Protein AF-A0A498Q479-F1 (afdb_monomer_lite)

Foldseek 3Di:
DFAADPPPDDLLVVQVVVQVVVVVVPWAWDDDPPDDDDATWIDDDQKIWHKDQDPDPPTGIDIDIDGDPPDPDDCVPVDPDDDCPVVPPDD

Sequence (91 aa):
MTSIAPSGIDHSAYFEQVAATMVAHGWSSGVPPGQHLFGTVIHKDGVMATIGVSPFLGADGAIELSGECRNMNNHRTDSNGFSIKDQLRGQ

Structure (mmCIF, N/CA/C/O backbone):
data_AF-A0A498Q479-F1
#
_entry.id   AF-A0A498Q479-F1
#
loop_
_atom_site.group_PDB
_atom_site.id
_atom_site.type_symbol
_atom_site.label_atom_id
_atom_site.label_alt_id
_atom_site.label_comp_id
_atom_site.label_asym_id
_atom_site.label_entity_id
_atom_site.label_seq_id
_atom_site.pdbx_PDB_ins_code
_atom_site.Cartn_x
_atom_site.Cartn_y
_atom_site.Cartn_z
_atom_site.occupancy
_atom_site.B_iso_or_equiv
_atom_site.auth_seq_id
_atom_site.auth_comp_id
_atom_site.auth_asym_id
_atom_site.auth_atom_id
_atom_site.pdbx_PDB_model_num
ATOM 1 N N . MET A 1 1 ? 4.746 1.206 5.080 1.00 83.88 1 MET A N 1
ATOM 2 C CA . MET A 1 1 ? 6.008 0.571 4.635 1.00 83.88 1 MET A CA 1
ATOM 3 C C . MET A 1 1 ? 6.655 1.479 3.606 1.00 83.88 1 MET A C 1
ATOM 5 O O . MET A 1 1 ? 5.938 1.948 2.736 1.00 83.88 1 MET A O 1
ATOM 9 N N . THR A 1 2 ? 7.953 1.761 3.708 1.00 87.31 2 THR A N 1
ATOM 10 C CA . THR A 1 2 ? 8.686 2.571 2.719 1.00 87.31 2 THR A CA 1
ATOM 11 C C . THR A 1 2 ? 9.537 1.685 1.812 1.00 87.31 2 THR A C 1
ATOM 13 O O . THR A 1 2 ? 9.882 0.562 2.180 1.00 87.31 2 THR A O 1
ATOM 16 N N . SER A 1 3 ? 9.848 2.174 0.615 1.00 82.19 3 SER A N 1
ATOM 17 C CA . SER A 1 3 ? 10.624 1.448 -0.393 1.00 82.19 3 SER A CA 1
ATOM 18 C C . SER A 1 3 ? 11.518 2.388 -1.197 1.00 82.19 3 SER A C 1
ATOM 20 O O . SER A 1 3 ? 11.213 3.574 -1.338 1.00 82.19 3 SER A O 1
ATOM 22 N N . ILE A 1 4 ? 12.610 1.829 -1.718 1.00 87.19 4 ILE A N 1
ATOM 23 C CA . ILE A 1 4 ? 13.493 2.461 -2.701 1.00 87.19 4 ILE A CA 1
ATOM 24 C C . ILE A 1 4 ? 13.185 1.805 -4.046 1.00 87.19 4 ILE A C 1
ATOM 26 O O . ILE A 1 4 ? 13.121 0.573 -4.129 1.00 87.19 4 ILE A O 1
ATOM 30 N N . ALA A 1 5 ? 12.948 2.611 -5.073 1.00 84.12 5 ALA A N 1
ATOM 31 C CA . ALA A 1 5 ? 12.710 2.109 -6.417 1.00 84.12 5 ALA A CA 1
ATOM 32 C C . ALA A 1 5 ? 14.037 1.642 -7.049 1.00 84.12 5 ALA A C 1
ATOM 34 O O . ALA A 1 5 ? 15.102 2.186 -6.741 1.00 84.12 5 ALA A O 1
ATOM 35 N N . PRO A 1 6 ? 14.021 0.630 -7.934 1.00 85.38 6 PRO A N 1
ATOM 36 C CA . PRO A 1 6 ? 15.220 0.249 -8.669 1.00 85.38 6 PRO A CA 1
ATOM 37 C C . PRO A 1 6 ? 15.786 1.429 -9.468 1.00 85.38 6 PRO A C 1
ATOM 39 O O . PRO A 1 6 ? 15.042 2.211 -10.062 1.00 85.38 6 PRO A O 1
ATOM 42 N N . SER A 1 7 ? 17.114 1.542 -9.513 1.00 85.69 7 SER A N 1
ATOM 43 C CA . SER A 1 7 ? 17.777 2.640 -10.214 1.00 85.69 7 SER A CA 1
ATOM 44 C C . SER A 1 7 ? 17.480 2.625 -11.719 1.00 85.69 7 SER A C 1
ATOM 46 O O . SER A 1 7 ? 17.462 1.577 -12.362 1.00 85.69 7 SER A O 1
ATOM 48 N N . GLY A 1 8 ? 17.270 3.814 -12.292 1.00 84.12 8 GLY A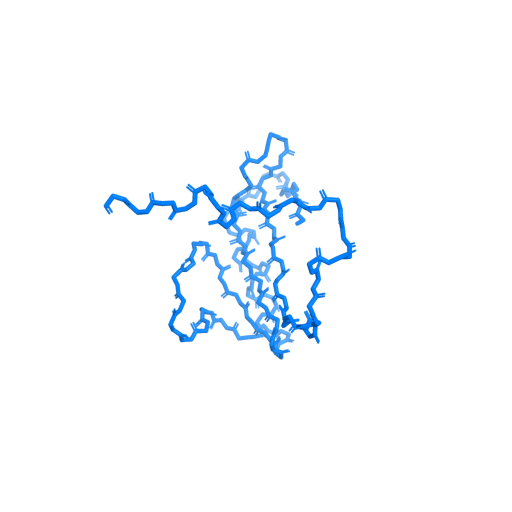 N 1
ATOM 49 C CA . GLY A 1 8 ? 17.025 3.989 -13.728 1.00 84.12 8 GLY A CA 1
ATOM 50 C C . GLY A 1 8 ? 15.593 3.696 -14.188 1.00 84.12 8 GLY A C 1
ATOM 51 O O . GLY A 1 8 ? 15.343 3.713 -15.391 1.00 84.12 8 GLY A O 1
ATOM 52 N N . ILE A 1 9 ? 14.661 3.449 -13.264 1.00 85.56 9 ILE A N 1
ATOM 53 C CA . ILE A 1 9 ? 13.232 3.283 -13.557 1.00 85.56 9 ILE A CA 1
ATOM 54 C C . ILE A 1 9 ? 12.477 4.551 -13.147 1.00 85.56 9 ILE A C 1
ATOM 56 O O . ILE A 1 9 ? 12.825 5.195 -12.162 1.00 85.56 9 ILE A O 1
ATOM 60 N N . ASP A 1 10 ? 11.429 4.910 -13.891 1.00 86.38 10 ASP A N 1
ATOM 61 C CA . ASP A 1 10 ? 10.488 5.936 -13.444 1.00 86.38 10 ASP A CA 1
ATOM 62 C C . ASP A 1 10 ? 9.725 5.447 -12.204 1.00 86.38 10 ASP A C 1
ATOM 64 O O . ASP A 1 10 ? 9.041 4.420 -12.231 1.00 86.38 10 ASP A O 1
ATOM 68 N N . HIS A 1 11 ? 9.858 6.173 -11.095 1.00 84.56 11 HIS A N 1
ATOM 69 C CA . HIS A 1 11 ? 9.310 5.740 -9.810 1.00 84.56 11 HIS A CA 1
ATOM 70 C C . HIS A 1 11 ? 7.779 5.630 -9.854 1.00 84.56 11 HIS A C 1
ATOM 72 O O . HIS A 1 11 ? 7.216 4.697 -9.283 1.00 84.56 11 HIS A O 1
ATOM 78 N N . SER A 1 12 ? 7.103 6.537 -10.566 1.00 81.31 12 SER A N 1
ATOM 79 C CA . SER A 1 12 ? 5.641 6.518 -10.687 1.00 81.31 12 SER A CA 1
ATOM 80 C C . SER A 1 12 ? 5.177 5.270 -11.438 1.00 81.31 12 SER A C 1
ATOM 82 O O . SER A 1 12 ? 4.322 4.539 -10.940 1.00 81.31 12 SER A O 1
ATOM 84 N N . ALA A 1 13 ? 5.814 4.961 -12.570 1.00 86.75 13 ALA A N 1
ATOM 85 C CA . ALA A 1 13 ? 5.539 3.764 -13.360 1.00 86.75 13 ALA A CA 1
ATOM 86 C C . ALA A 1 13 ? 5.799 2.471 -12.569 1.00 86.75 13 ALA A C 1
ATOM 88 O O . ALA A 1 13 ? 5.033 1.512 -12.676 1.00 86.75 13 ALA A O 1
ATOM 89 N N . TYR A 1 14 ? 6.841 2.443 -11.733 1.00 87.94 14 TYR A N 1
ATOM 90 C CA . TYR A 1 14 ? 7.103 1.306 -10.851 1.00 87.94 14 TYR A CA 1
ATOM 91 C C . TYR A 1 14 ? 5.946 1.070 -9.866 1.00 87.94 14 TYR A C 1
ATOM 93 O O . TYR A 1 14 ? 5.462 -0.056 -9.733 1.00 87.94 14 TYR A O 1
ATOM 101 N N . PHE A 1 15 ? 5.447 2.121 -9.210 1.00 88.00 15 PHE A N 1
ATOM 102 C CA . PHE A 1 15 ? 4.338 1.996 -8.257 1.00 88.00 15 PHE A CA 1
ATOM 103 C C . PHE A 1 15 ? 2.999 1.667 -8.930 1.00 88.00 15 PHE A C 1
ATOM 105 O O . PHE A 1 15 ? 2.216 0.886 -8.381 1.00 88.00 15 PHE A O 1
ATOM 112 N N . GLU A 1 16 ? 2.753 2.177 -10.137 1.00 89.44 16 GLU A N 1
ATOM 113 C CA . GLU A 1 16 ? 1.619 1.756 -10.967 1.00 89.44 16 GLU A CA 1
ATOM 114 C C . GLU A 1 16 ? 1.699 0.265 -11.317 1.00 89.44 16 GLU A C 1
ATOM 116 O O . GLU A 1 16 ? 0.703 -0.454 -11.208 1.00 89.44 16 GLU A O 1
ATOM 121 N N . GLN A 1 17 ? 2.887 -0.239 -11.661 1.00 92.06 17 GLN A N 1
ATOM 122 C CA . GLN A 1 17 ? 3.087 -1.653 -11.971 1.00 92.06 17 GLN A CA 1
ATOM 123 C C . GLN A 1 17 ? 2.873 -2.559 -10.752 1.00 92.06 17 GLN A C 1
ATOM 125 O O . GLN A 1 17 ? 2.294 -3.642 -10.887 1.00 92.06 17 GLN A O 1
ATOM 130 N N . VAL A 1 18 ? 3.286 -2.125 -9.557 1.00 91.19 18 VAL A N 1
ATOM 131 C CA . VAL A 1 18 ? 2.981 -2.835 -8.303 1.00 91.19 18 VAL A CA 1
ATOM 132 C C . VAL A 1 18 ? 1.466 -2.942 -8.113 1.00 91.19 18 VAL A C 1
ATOM 134 O O . VAL A 1 18 ? 0.954 -4.043 -7.899 1.00 91.19 18 VAL A O 1
ATOM 137 N N . ALA A 1 19 ? 0.735 -1.833 -8.262 1.00 93.56 19 ALA A N 1
ATOM 138 C CA . ALA A 1 19 ? -0.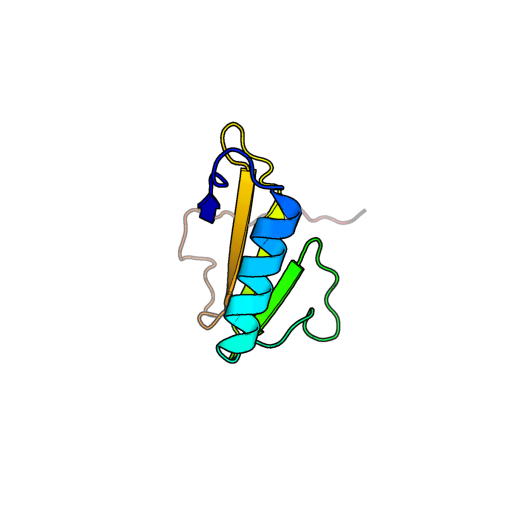721 -1.828 -8.134 1.00 93.56 19 ALA A CA 1
ATOM 139 C C . ALA A 1 19 ? -1.396 -2.741 -9.171 1.00 93.56 19 ALA A C 1
ATOM 141 O O . ALA A 1 19 ? -2.244 -3.561 -8.815 1.00 93.56 19 ALA A O 1
ATOM 142 N N . ALA A 1 20 ? -0.981 -2.657 -10.438 1.00 95.69 20 ALA A N 1
ATOM 143 C CA . ALA A 1 20 ? -1.492 -3.496 -11.520 1.00 95.69 20 ALA A CA 1
ATOM 144 C C . ALA A 1 20 ? -1.238 -4.989 -11.263 1.00 95.69 20 ALA A C 1
ATOM 146 O O . ALA A 1 20 ? -2.122 -5.819 -11.481 1.00 95.69 20 ALA A O 1
ATOM 147 N N . THR A 1 21 ? -0.061 -5.332 -10.735 1.00 96.25 21 THR A N 1
ATOM 148 C CA . THR A 1 21 ? 0.281 -6.707 -10.351 1.00 96.25 21 THR A CA 1
ATOM 149 C C . THR A 1 21 ? -0.654 -7.208 -9.253 1.00 96.25 21 THR A C 1
ATOM 151 O O . THR A 1 21 ? -1.218 -8.293 -9.365 1.00 96.25 21 THR A O 1
ATOM 154 N N . MET A 1 22 ? -0.896 -6.412 -8.210 1.00 95.31 22 MET A N 1
ATOM 155 C CA . MET A 1 22 ? -1.815 -6.803 -7.138 1.00 95.31 22 MET A CA 1
ATOM 156 C C . MET A 1 22 ? -3.253 -6.969 -7.642 1.00 95.31 22 MET A C 1
ATOM 158 O O . MET A 1 22 ? -3.924 -7.928 -7.254 1.00 95.31 22 MET A O 1
ATOM 162 N N . VAL A 1 23 ? -3.705 -6.102 -8.555 1.00 96.88 23 VAL A N 1
ATOM 163 C CA . VAL A 1 23 ? -5.011 -6.240 -9.219 1.00 96.88 23 VAL A CA 1
ATOM 164 C C . VAL A 1 23 ? -5.095 -7.551 -10.005 1.00 96.88 23 VAL A C 1
ATOM 166 O O . VAL A 1 23 ? -6.062 -8.296 -9.852 1.00 96.88 23 VAL A O 1
ATOM 169 N N . ALA A 1 24 ? -4.051 -7.909 -10.758 1.00 97.62 24 ALA A N 1
ATOM 170 C CA . ALA A 1 24 ? -3.975 -9.200 -11.449 1.00 97.62 24 ALA A CA 1
ATOM 171 C C . ALA A 1 24 ? -4.022 -10.405 -10.482 1.00 97.62 24 ALA A C 1
ATOM 173 O O . ALA A 1 24 ? -4.474 -11.485 -10.858 1.00 97.62 24 ALA A O 1
ATOM 174 N N . HIS A 1 25 ? -3.627 -10.213 -9.219 1.00 96.62 25 HIS A N 1
ATOM 175 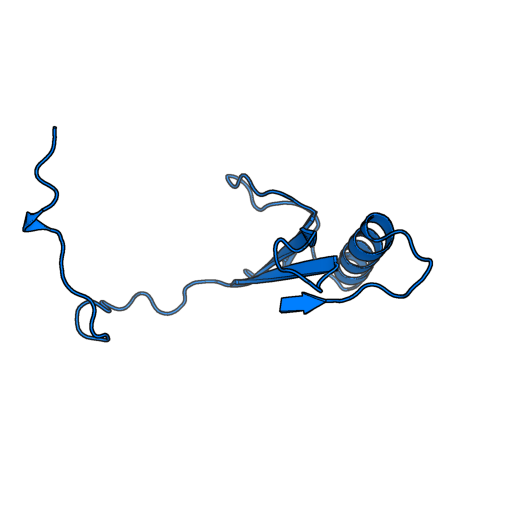C CA . HIS A 1 25 ? -3.722 -11.198 -8.132 1.00 96.62 25 HIS A CA 1
ATOM 176 C C . HIS A 1 25 ? -5.005 -11.069 -7.279 1.00 96.62 25 HIS A C 1
ATOM 178 O O . HIS A 1 25 ? -5.073 -11.526 -6.128 1.00 96.62 25 HIS A O 1
ATOM 184 N N . GLY A 1 26 ? -6.058 -10.488 -7.854 1.00 95.69 26 GLY A N 1
ATOM 185 C CA . GLY A 1 26 ? -7.407 -10.483 -7.289 1.00 95.69 26 GLY A CA 1
ATOM 186 C C . GLY A 1 26 ? -7.674 -9.358 -6.296 1.00 95.69 26 GLY A C 1
ATOM 187 O O . GLY A 1 26 ? -8.585 -9.483 -5.481 1.00 95.69 26 GLY A O 1
ATOM 188 N N . TRP A 1 27 ? -6.878 -8.290 -6.328 1.00 95.69 27 TRP A N 1
ATOM 189 C CA . TRP A 1 27 ? -7.264 -7.015 -5.725 1.00 95.69 27 TRP A CA 1
ATOM 190 C C . TRP A 1 27 ? -8.142 -6.221 -6.696 1.00 95.69 27 TRP A C 1
ATOM 192 O O . TRP A 1 27 ? -8.069 -6.388 -7.911 1.00 95.69 27 TRP A O 1
ATOM 202 N N . SER A 1 28 ? -8.968 -5.335 -6.161 1.00 94.50 28 SER A N 1
ATOM 203 C CA . SER A 1 28 ? -9.775 -4.398 -6.940 1.00 94.50 28 SER A CA 1
ATOM 204 C C . SER A 1 28 ? -9.108 -3.028 -6.969 1.00 94.50 28 SER A C 1
ATOM 206 O O . SER A 1 28 ? -8.499 -2.610 -5.985 1.00 94.50 28 SER A O 1
ATOM 208 N N . SER A 1 29 ? -9.213 -2.330 -8.098 1.00 92.81 29 SER A N 1
ATOM 209 C CA . SER A 1 29 ? -8.721 -0.957 -8.234 1.00 92.81 29 SER A CA 1
ATOM 210 C C . SER A 1 29 ? -9.731 0.048 -7.683 1.00 92.81 29 SER A C 1
ATOM 212 O O . SER A 1 29 ? -10.942 -0.150 -7.791 1.00 92.81 29 SER A O 1
ATOM 214 N N . GLY A 1 30 ? -9.218 1.147 -7.136 1.00 88.44 30 GLY A N 1
ATOM 215 C CA . GLY A 1 30 ? -10.000 2.291 -6.701 1.00 88.44 30 GLY A CA 1
ATOM 216 C C . GLY A 1 30 ? -10.313 2.297 -5.210 1.00 88.44 30 GLY A C 1
ATOM 217 O O . GLY A 1 30 ? -10.144 1.313 -4.481 1.00 88.44 30 GLY A O 1
ATOM 218 N N . VAL A 1 31 ? -10.771 3.465 -4.770 1.00 78.69 31 VAL A N 1
ATOM 219 C CA . VAL A 1 31 ? -11.229 3.706 -3.404 1.00 78.69 31 VAL A CA 1
ATOM 220 C C . VAL A 1 31 ? -12.587 3.036 -3.167 1.00 78.69 31 VAL A C 1
ATOM 222 O O . VAL A 1 31 ? -13.440 3.054 -4.060 1.00 78.69 31 VAL A O 1
ATOM 225 N N . PRO A 1 32 ? -12.839 2.481 -1.970 1.00 71.56 32 PRO A N 1
ATOM 226 C CA . PRO A 1 32 ? -14.193 2.132 -1.563 1.00 71.56 32 PRO A CA 1
ATOM 227 C C . PRO A 1 32 ? -15.122 3.363 -1.638 1.00 71.56 32 PRO A C 1
ATOM 229 O O . PRO A 1 32 ? -14.664 4.490 -1.415 1.00 71.56 32 PRO A O 1
ATOM 232 N N . PRO A 1 33 ? -16.426 3.187 -1.925 1.00 74.56 33 PRO A N 1
ATOM 233 C CA . PRO A 1 33 ? -17.370 4.300 -2.004 1.00 74.56 33 PRO A CA 1
ATOM 234 C C . PRO A 1 33 ? -17.353 5.190 -0.750 1.00 74.56 33 PRO A C 1
ATOM 236 O O . PRO A 1 33 ? -17.362 4.690 0.373 1.00 74.56 33 PRO A O 1
ATOM 239 N N . GLY A 1 34 ? -17.365 6.513 -0.946 1.00 74.62 34 GLY A N 1
ATOM 240 C CA . GLY A 1 34 ? -17.429 7.502 0.139 1.00 74.62 34 GLY A CA 1
ATOM 241 C C . GLY A 1 34 ? -16.082 7.923 0.738 1.00 74.62 34 GLY A C 1
ATOM 242 O O . GLY A 1 34 ? -16.072 8.663 1.719 1.00 74.62 34 GLY A O 1
ATOM 243 N N . GLN A 1 35 ? -14.955 7.488 0.165 1.00 71.06 35 GLN A N 1
ATOM 244 C CA . GLN A 1 35 ? -13.614 7.877 0.614 1.00 71.06 35 GLN A CA 1
ATOM 245 C C . GLN A 1 35 ? -12.903 8.771 -0.412 1.00 71.06 35 GLN A C 1
ATOM 247 O O . GLN A 1 35 ? -13.020 8.567 -1.619 1.00 71.06 35 GLN A O 1
ATOM 252 N N . HIS A 1 36 ? -12.129 9.742 0.079 1.00 73.94 36 HIS A N 1
ATOM 253 C CA . HIS A 1 36 ? -11.264 10.605 -0.727 1.00 73.94 36 HIS A CA 1
ATOM 254 C C . HIS A 1 36 ? -9.817 10.386 -0.297 1.00 73.94 36 HIS A C 1
ATOM 256 O O . HIS A 1 36 ? -9.392 10.884 0.743 1.00 73.94 36 HIS A O 1
ATOM 262 N N . LEU A 1 37 ? -9.077 9.613 -1.084 1.00 77.31 37 LEU A N 1
ATOM 263 C CA . LEU A 1 37 ? -7.693 9.255 -0.796 1.00 77.31 37 LEU A CA 1
ATOM 264 C C . LEU A 1 37 ? -6.789 9.704 -1.940 1.00 77.31 37 LEU A C 1
ATOM 266 O O . LEU A 1 37 ? -7.223 9.802 -3.087 1.00 77.31 37 LEU A O 1
ATOM 270 N N . PHE A 1 38 ? -5.534 9.984 -1.602 1.00 74.12 38 PHE A N 1
ATOM 271 C CA . PHE A 1 38 ? -4.505 10.396 -2.550 1.00 74.12 38 PHE A CA 1
ATOM 272 C C . PHE A 1 38 ? -3.610 9.208 -2.918 1.00 74.12 38 PHE A C 1
ATOM 274 O O . PHE A 1 38 ? -3.379 8.319 -2.098 1.00 74.12 38 PHE A O 1
ATOM 281 N N . GLY A 1 39 ? -3.077 9.222 -4.142 1.00 82.06 39 GLY A N 1
ATOM 282 C CA . GLY A 1 39 ? -2.255 8.138 -4.683 1.00 82.06 39 GLY A CA 1
ATOM 283 C C . GLY A 1 39 ? -3.074 7.013 -5.319 1.00 82.06 39 GLY A C 1
ATOM 284 O O . GLY A 1 39 ? -4.283 7.131 -5.526 1.00 82.06 39 GLY A O 1
ATOM 285 N N . THR A 1 40 ? -2.398 5.917 -5.651 1.00 91.19 40 THR A N 1
ATOM 286 C CA . THR A 1 40 ? -3.030 4.727 -6.224 1.00 91.19 40 THR A CA 1
ATOM 287 C C . THR A 1 40 ? -3.633 3.893 -5.106 1.00 91.19 40 THR A C 1
ATOM 289 O O . THR A 1 40 ? -2.932 3.496 -4.177 1.00 91.19 40 THR A O 1
ATOM 292 N N . VAL A 1 41 ? -4.931 3.609 -5.202 1.00 93.06 41 VAL A N 1
ATOM 293 C CA . VAL A 1 41 ? -5.655 2.827 -4.195 1.00 93.06 41 VAL A CA 1
ATOM 294 C C . VAL A 1 41 ? -6.130 1.513 -4.789 1.00 93.06 41 VAL A C 1
ATOM 296 O O . VAL A 1 41 ? -6.697 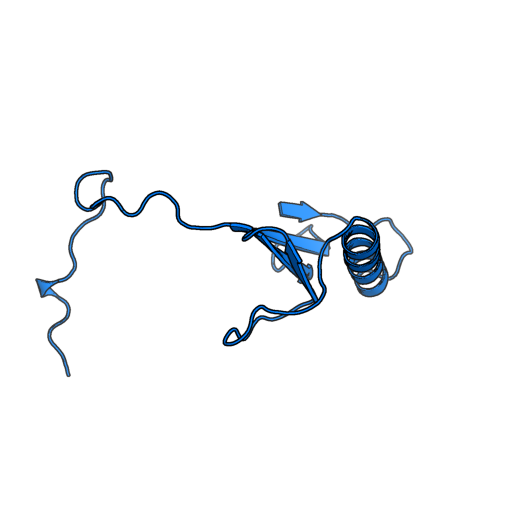1.480 -5.883 1.00 93.06 41 VAL A O 1
ATOM 299 N N . ILE A 1 42 ? -5.898 0.435 -4.051 1.00 94.69 42 ILE A N 1
ATOM 300 C CA . ILE A 1 42 ? -6.402 -0.907 -4.340 1.00 94.69 42 ILE A CA 1
ATOM 301 C C . ILE A 1 42 ? -6.979 -1.513 -3.060 1.00 94.69 42 ILE A C 1
ATOM 303 O O . ILE A 1 42 ? -6.563 -1.159 -1.957 1.00 94.69 42 ILE A O 1
ATOM 307 N N . HIS A 1 43 ? -7.925 -2.438 -3.175 1.00 93.12 43 HIS A N 1
ATOM 308 C CA . HIS A 1 43 ? -8.536 -3.078 -2.011 1.00 93.12 43 HIS A CA 1
ATOM 309 C C . HIS A 1 43 ? -8.877 -4.549 -2.254 1.00 93.12 43 HIS A C 1
ATOM 311 O O . HIS A 1 43 ? -9.097 -4.977 -3.388 1.00 93.12 43 HIS A O 1
ATOM 317 N N . LYS A 1 44 ? -8.923 -5.331 -1.176 1.00 92.62 44 LYS A N 1
ATOM 318 C CA . LYS A 1 44 ? -9.319 -6.741 -1.172 1.00 92.62 44 LYS A CA 1
ATOM 319 C C . LYS A 1 44 ? -9.795 -7.146 0.222 1.00 92.62 44 LYS A C 1
ATOM 321 O O . LYS A 1 44 ? -9.105 -6.874 1.196 1.00 92.62 44 LYS A O 1
ATOM 326 N N . ASP A 1 45 ? -10.954 -7.798 0.311 1.00 90.88 45 ASP A N 1
ATOM 327 C CA . ASP A 1 45 ? -11.460 -8.445 1.536 1.00 90.88 45 ASP A CA 1
ATOM 328 C C . ASP A 1 45 ? -11.405 -7.565 2.808 1.00 90.88 45 ASP A C 1
ATOM 330 O O . ASP A 1 45 ? -10.956 -7.998 3.867 1.00 90.88 45 ASP A O 1
ATOM 334 N N . GLY A 1 46 ? -11.827 -6.299 2.704 1.00 85.75 46 GLY A N 1
ATOM 335 C CA . GLY A 1 46 ? -11.827 -5.355 3.834 1.00 85.75 46 GLY A CA 1
ATOM 336 C C . GLY A 1 46 ? -10.454 -4.751 4.173 1.00 85.75 46 GLY A C 1
AT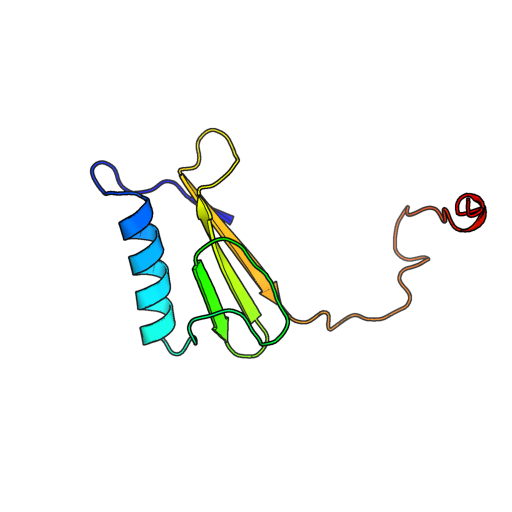OM 337 O O . GLY A 1 46 ? -10.333 -4.004 5.143 1.00 85.75 46 GLY A O 1
ATOM 338 N N . VAL A 1 47 ? -9.425 -5.041 3.372 1.00 90.00 47 VAL A N 1
ATOM 339 C CA . VAL A 1 47 ? -8.108 -4.396 3.419 1.00 90.00 47 VAL A CA 1
ATOM 340 C C . VAL A 1 47 ? -7.960 -3.448 2.238 1.00 90.00 47 VAL A C 1
ATOM 342 O O . VAL A 1 47 ? -8.283 -3.781 1.099 1.00 90.00 47 VAL A O 1
ATOM 345 N N . MET A 1 48 ? -7.429 -2.266 2.505 1.00 91.88 48 MET A N 1
ATOM 346 C CA . MET A 1 48 ? -7.093 -1.249 1.523 1.00 91.88 48 MET A CA 1
ATOM 347 C C . MET A 1 48 ? -5.584 -1.021 1.522 1.00 91.88 48 MET A C 1
ATOM 349 O O . MET A 1 48 ? -4.959 -1.033 2.581 1.00 91.88 48 MET A O 1
ATOM 353 N N . ALA A 1 49 ? -5.015 -0.784 0.344 1.00 92.75 49 ALA A N 1
ATOM 354 C CA . ALA A 1 49 ? -3.655 -0.297 0.187 1.00 92.75 49 ALA A CA 1
ATOM 355 C C . ALA A 1 49 ? -3.656 1.053 -0.538 1.00 92.75 49 ALA A C 1
ATOM 357 O O . ALA A 1 49 ? -4.265 1.176 -1.604 1.00 92.75 49 ALA A O 1
ATOM 358 N N . THR A 1 50 ? -2.951 2.039 0.010 1.00 92.12 50 THR A N 1
ATOM 359 C CA . THR A 1 50 ? -2.606 3.290 -0.678 1.00 92.12 50 THR A CA 1
ATOM 360 C C . THR A 1 50 ? -1.126 3.253 -1.040 1.00 92.12 50 THR A C 1
ATOM 362 O O . THR A 1 50 ? -0.269 2.920 -0.219 1.00 92.12 50 THR A O 1
ATOM 365 N N . ILE A 1 51 ? -0.829 3.539 -2.303 1.00 91.12 51 ILE A N 1
ATOM 366 C CA . ILE A 1 51 ? 0.506 3.450 -2.891 1.00 91.12 51 ILE A CA 1
ATOM 367 C C . ILE A 1 51 ? 0.838 4.811 -3.494 1.00 91.12 51 ILE A C 1
ATOM 369 O O . ILE A 1 51 ? 0.076 5.349 -4.301 1.00 91.12 51 ILE A O 1
ATOM 373 N N . GLY A 1 52 ? 1.982 5.370 -3.120 1.00 85.88 52 GLY A N 1
ATOM 374 C CA . GLY A 1 52 ? 2.414 6.657 -3.649 1.00 85.88 52 GLY A CA 1
ATOM 375 C C . GLY A 1 52 ? 3.829 7.029 -3.241 1.00 85.88 52 GLY A C 1
ATOM 376 O O . GLY A 1 52 ? 4.562 6.229 -2.663 1.00 85.88 52 GLY A O 1
ATOM 377 N N . VAL A 1 53 ? 4.202 8.269 -3.550 1.00 85.19 53 VAL A N 1
ATOM 378 C CA . VAL A 1 53 ? 5.514 8.829 -3.210 1.00 85.19 53 VAL A CA 1
ATOM 379 C C . VAL A 1 53 ? 5.665 8.937 -1.692 1.00 85.19 53 VAL A C 1
ATOM 381 O O . VAL A 1 53 ? 4.752 9.381 -0.993 1.00 85.19 53 VAL A O 1
ATOM 384 N N . SER A 1 54 ? 6.823 8.528 -1.174 1.00 85.25 54 SER A N 1
ATOM 385 C CA . SER A 1 54 ? 7.120 8.627 0.257 1.00 85.25 54 SER A CA 1
ATOM 386 C C . SER A 1 54 ? 7.431 10.077 0.651 1.00 85.25 54 SER A C 1
ATOM 388 O O . SER A 1 54 ? 8.252 10.715 -0.004 1.00 85.25 54 SER A O 1
ATOM 390 N N . PRO A 1 55 ? 6.871 10.596 1.761 1.00 81.19 55 PRO A N 1
ATOM 391 C CA . PRO A 1 55 ? 7.270 11.893 2.308 1.00 81.19 55 PRO A CA 1
ATOM 392 C C . PRO A 1 55 ? 8.573 11.828 3.131 1.00 81.19 55 PRO A C 1
ATOM 394 O O . PRO A 1 55 ? 9.065 12.857 3.589 1.00 81.19 55 PRO A O 1
ATOM 397 N N . PHE A 1 56 ? 9.121 10.632 3.373 1.00 84.25 56 PHE A N 1
ATOM 398 C CA . PHE A 1 56 ? 10.305 10.424 4.210 1.00 84.25 56 PHE A CA 1
ATOM 399 C C . PHE A 1 56 ? 11.608 10.476 3.405 1.00 84.25 56 PHE A C 1
ATOM 401 O O . PHE A 1 56 ? 11.709 9.873 2.337 1.00 84.25 56 PHE A O 1
ATOM 408 N N . LEU A 1 57 ? 12.628 11.138 3.965 1.00 84.38 57 LEU A N 1
ATOM 409 C CA . LEU A 1 57 ? 13.959 11.250 3.364 1.00 84.38 57 LEU A CA 1
ATOM 410 C C . LEU A 1 57 ? 14.598 9.866 3.160 1.00 84.38 57 LEU A C 1
ATOM 412 O O . LEU A 1 57 ? 14.661 9.066 4.093 1.00 84.38 57 LEU A O 1
ATOM 416 N N . GLY A 1 58 ? 15.113 9.615 1.954 1.00 84.56 58 GLY A N 1
ATOM 417 C CA . GLY A 1 58 ? 15.782 8.356 1.603 1.00 84.56 58 GLY A CA 1
ATOM 418 C C . GLY A 1 58 ? 14.843 7.223 1.179 1.00 84.56 58 GLY A C 1
ATOM 419 O O . GLY A 1 58 ? 15.298 6.090 1.045 1.00 84.56 58 GLY A O 1
ATOM 420 N N . ALA A 1 59 ? 13.557 7.509 0.967 1.00 86.69 59 ALA A N 1
ATOM 421 C CA . ALA A 1 59 ? 12.600 6.573 0.390 1.00 86.69 59 ALA A CA 1
ATOM 422 C C . ALA A 1 59 ? 11.882 7.206 -0.806 1.00 86.69 59 ALA A C 1
ATOM 424 O O . ALA A 1 59 ? 11.501 8.373 -0.755 1.00 86.69 59 ALA A O 1
ATOM 425 N N . ASP A 1 60 ? 11.651 6.410 -1.847 1.00 87.94 60 ASP A N 1
ATOM 426 C CA . ASP A 1 60 ? 11.002 6.859 -3.083 1.00 87.94 60 ASP A CA 1
ATOM 427 C C . ASP A 1 60 ? 9.485 6.678 -3.023 1.00 87.94 60 ASP A C 1
ATOM 429 O O . ASP A 1 60 ? 8.725 7.500 -3.535 1.00 87.94 60 ASP A O 1
ATOM 433 N N . GLY A 1 61 ? 9.026 5.621 -2.350 1.00 88.31 61 GLY A N 1
ATOM 434 C CA . GLY A 1 61 ? 7.606 5.308 -2.231 1.00 88.31 61 GLY A CA 1
ATOM 435 C C . GLY A 1 61 ? 7.212 4.756 -0.881 1.00 88.31 61 GLY A C 1
ATOM 436 O O . GLY A 1 61 ? 8.031 4.199 -0.143 1.00 88.31 61 GLY A O 1
ATOM 437 N N . ALA A 1 62 ? 5.932 4.904 -0.576 1.00 89.06 62 ALA A N 1
ATOM 438 C CA . ALA A 1 62 ? 5.293 4.353 0.596 1.00 89.06 62 ALA A CA 1
ATOM 439 C C . ALA A 1 62 ? 4.039 3.567 0.199 1.00 89.06 62 ALA A C 1
ATOM 441 O O . ALA A 1 62 ? 3.281 3.962 -0.687 1.00 89.06 62 ALA A O 1
ATOM 442 N N . ILE A 1 63 ? 3.844 2.450 0.894 1.00 89.81 63 ILE A N 1
ATOM 443 C CA . ILE A 1 63 ? 2.628 1.646 0.862 1.00 89.81 63 ILE A CA 1
ATOM 444 C C . ILE A 1 63 ? 2.057 1.639 2.275 1.00 89.81 63 ILE A C 1
ATOM 446 O O . ILE A 1 63 ? 2.729 1.204 3.222 1.00 89.81 63 ILE A O 1
ATOM 450 N N . GLU A 1 64 ? 0.828 2.105 2.425 1.00 90.38 64 GLU A N 1
ATOM 451 C CA . GLU A 1 64 ? 0.059 1.989 3.659 1.00 90.38 64 GLU A CA 1
ATOM 452 C C . GLU A 1 64 ? -1.044 0.953 3.462 1.00 90.38 64 GLU A C 1
ATOM 454 O O . GLU A 1 64 ? -1.740 0.960 2.452 1.00 90.38 64 GLU A O 1
ATOM 459 N N . LEU A 1 65 ? -1.156 0.028 4.418 1.00 90.69 65 LEU A N 1
ATOM 460 C CA . LEU A 1 65 ? -2.173 -1.018 4.442 1.00 90.69 65 LEU A CA 1
ATOM 461 C C . LEU A 1 65 ? -3.105 -0.754 5.621 1.00 90.69 65 LEU A C 1
ATOM 463 O O . LEU A 1 65 ? -2.663 -0.745 6.771 1.00 90.69 65 LEU A O 1
ATOM 467 N N . SER A 1 66 ? -4.387 -0.578 5.333 1.00 88.44 66 SER A N 1
ATOM 468 C CA . SER A 1 66 ? -5.429 -0.310 6.323 1.00 88.44 66 SER A CA 1
ATOM 469 C C . SER A 1 66 ? -6.464 -1.428 6.267 1.00 88.44 66 SER A C 1
ATOM 471 O O . SER A 1 66 ? -7.061 -1.669 5.222 1.00 88.44 66 SER A O 1
ATOM 473 N N . GLY A 1 67 ? -6.660 -2.135 7.378 1.00 88.44 67 GLY A N 1
ATOM 474 C CA . GLY A 1 67 ? -7.679 -3.179 7.508 1.00 88.44 67 GLY A CA 1
ATOM 475 C C . GLY A 1 67 ? -8.839 -2.752 8.400 1.00 88.44 67 GLY A C 1
ATOM 476 O O . GLY A 1 67 ? -8.839 -1.664 8.976 1.00 88.44 67 GLY A O 1
ATOM 477 N N . GLU A 1 68 ? -9.813 -3.642 8.561 1.00 82.69 68 GLU A N 1
ATOM 478 C CA . GLU A 1 68 ? -10.938 -3.421 9.468 1.00 82.69 68 GLU A CA 1
ATOM 479 C C . GLU A 1 68 ? -10.485 -3.292 10.934 1.00 82.69 68 GLU A C 1
ATOM 481 O O . GLU A 1 68 ? -9.748 -4.133 11.462 1.00 82.69 68 GLU A O 1
ATOM 486 N N . CYS A 1 69 ? -11.006 -2.282 11.635 1.00 78.06 69 CYS A N 1
ATOM 487 C CA . CYS A 1 69 ? -10.920 -2.190 13.091 1.00 78.06 69 CYS A CA 1
ATOM 488 C C . CYS A 1 69 ? -11.784 -3.285 13.736 1.00 78.06 69 CYS A C 1
ATOM 490 O O . CYS A 1 69 ? -12.940 -3.056 14.077 1.00 78.06 69 CYS A O 1
ATOM 492 N N . ARG A 1 70 ? -11.231 -4.490 13.922 1.00 79.69 70 ARG A N 1
ATOM 493 C CA . ARG A 1 70 ? -11.955 -5.600 14.579 1.00 79.69 70 ARG A CA 1
ATOM 494 C C . ARG A 1 70 ? -11.996 -5.492 16.106 1.00 79.69 70 ARG A C 1
ATOM 496 O O . ARG A 1 70 ? -12.772 -6.199 16.741 1.00 79.69 70 ARG A O 1
ATOM 503 N N . ASN A 1 71 ? -11.174 -4.624 16.696 1.00 77.75 71 ASN A N 1
ATOM 504 C CA . ASN A 1 71 ? -11.197 -4.340 18.126 1.00 77.75 71 ASN A CA 1
ATOM 505 C C . ASN A 1 71 ? -11.854 -2.979 18.367 1.00 77.75 71 ASN A C 1
ATOM 507 O O . ASN A 1 71 ? -11.223 -1.939 18.205 1.00 77.75 71 ASN A O 1
ATOM 511 N N . MET A 1 72 ? -13.141 -3.009 18.705 1.00 75.81 72 MET A N 1
ATOM 512 C CA . MET A 1 72 ? -13.937 -1.824 19.041 1.00 75.81 72 MET A CA 1
ATOM 513 C C . MET A 1 72 ? -14.208 -1.728 20.549 1.00 75.81 72 MET A C 1
ATOM 515 O O . MET A 1 72 ? -15.137 -1.035 20.967 1.00 75.81 72 MET A O 1
ATOM 519 N N . ASN A 1 73 ? -13.445 -2.451 21.376 1.00 80.56 73 ASN A N 1
ATOM 520 C CA . ASN A 1 73 ? -13.617 -2.370 22.819 1.00 80.56 73 ASN A CA 1
ATOM 521 C C . ASN A 1 73 ? -13.279 -0.966 23.334 1.00 80.56 73 ASN A C 1
ATOM 523 O O . ASN A 1 73 ? -12.579 -0.172 22.705 1.00 80.56 73 ASN A O 1
ATOM 527 N N . ASN A 1 74 ? -13.808 -0.647 24.513 1.00 80.38 74 ASN A N 1
ATOM 528 C CA . ASN A 1 74 ? -13.525 0.619 25.166 1.00 80.38 74 ASN A CA 1
ATOM 529 C C . ASN A 1 74 ? -12.063 0.669 25.637 1.00 80.38 74 ASN A C 1
ATOM 531 O O . ASN A 1 74 ? -11.757 0.260 26.751 1.00 80.38 74 ASN A O 1
ATOM 535 N N . HIS A 1 75 ? -11.191 1.246 24.813 1.00 81.00 75 HIS A N 1
ATOM 536 C CA . HIS A 1 75 ? -9.762 1.392 25.100 1.00 81.00 75 HIS A CA 1
ATOM 537 C C . HIS A 1 75 ? -9.412 2.545 26.049 1.00 81.00 75 HIS A C 1
ATOM 539 O O . HIS A 1 75 ? -8.236 2.868 26.224 1.00 81.00 75 HIS A O 1
ATOM 545 N N . ARG A 1 76 ? -10.405 3.193 26.677 1.00 79.94 76 ARG A N 1
ATOM 546 C CA . ARG A 1 76 ? -10.187 4.356 27.556 1.00 79.94 76 ARG A CA 1
ATOM 547 C C . ARG A 1 76 ? -9.189 4.072 28.683 1.00 79.94 76 ARG A C 1
ATOM 549 O O . ARG A 1 76 ? -8.547 5.005 29.147 1.00 79.94 76 ARG A O 1
ATOM 556 N N . THR A 1 77 ? -9.082 2.819 29.120 1.00 82.62 77 THR A N 1
ATOM 557 C CA . THR A 1 77 ? -8.192 2.378 30.205 1.00 82.62 77 THR A CA 1
ATOM 558 C C . THR A 1 77 ? -6.975 1.588 29.729 1.00 82.62 77 THR A C 1
ATOM 560 O O . THR A 1 77 ? -6.164 1.180 30.552 1.00 82.62 77 THR A O 1
ATOM 563 N N . ASP A 1 78 ? -6.831 1.373 28.422 1.00 83.62 78 ASP A N 1
ATOM 564 C CA . ASP A 1 78 ? -5.895 0.385 27.865 1.00 83.62 78 ASP A CA 1
ATOM 565 C C . ASP A 1 78 ? -4.537 1.002 27.495 1.00 83.62 78 ASP A C 1
ATOM 567 O O . ASP A 1 78 ? -3.647 0.329 26.979 1.00 83.62 78 ASP A O 1
ATOM 571 N N . SER A 1 79 ? -4.369 2.303 27.729 1.00 77.44 79 SER A N 1
ATOM 572 C CA . SER A 1 79 ? -3.157 3.049 27.405 1.00 77.44 79 SER A CA 1
ATOM 573 C C . SER A 1 79 ? -2.926 4.178 28.405 1.00 77.44 79 SER A C 1
ATOM 575 O O . SER A 1 79 ? -3.778 4.489 29.235 1.00 77.44 79 SER A O 1
ATOM 577 N N . ASN A 1 80 ? -1.799 4.869 28.259 1.00 80.06 80 ASN A N 1
ATOM 578 C CA . ASN A 1 80 ? -1.463 6.071 29.025 1.00 80.06 80 ASN A CA 1
ATOM 579 C C . ASN A 1 80 ? -2.228 7.316 28.518 1.00 80.06 80 ASN A C 1
ATOM 581 O O . ASN A 1 80 ? -1.812 8.448 28.769 1.00 80.06 80 ASN A O 1
ATOM 585 N N . GLY A 1 81 ? -3.288 7.122 27.727 1.00 78.81 81 GLY A N 1
ATOM 586 C CA . GLY A 1 81 ? -4.094 8.197 27.167 1.00 78.81 81 GLY A CA 1
ATOM 587 C C . GLY A 1 81 ? -4.826 8.978 28.256 1.00 78.81 81 GLY A C 1
ATOM 588 O O . GLY A 1 81 ? -5.352 8.408 29.210 1.00 78.81 81 GLY A O 1
ATOM 589 N N . PHE A 1 82 ? -4.889 10.298 28.106 1.00 81.00 82 PHE A N 1
ATOM 590 C CA . PHE A 1 82 ? -5.639 11.175 29.004 1.00 81.00 82 PHE A CA 1
ATOM 591 C C . PHE A 1 82 ? -6.868 11.752 28.295 1.00 81.00 82 PHE A C 1
ATOM 593 O O . PHE A 1 82 ? -6.878 11.998 27.091 1.00 81.00 82 PHE A O 1
ATOM 600 N N . SER A 1 83 ? -7.943 11.954 29.053 1.00 82.50 83 SER A N 1
ATOM 601 C CA . SER A 1 83 ? -9.211 12.465 28.528 1.00 82.50 83 SER A CA 1
ATOM 602 C C . SER A 1 83 ? -9.166 13.986 28.398 1.00 82.50 83 SER A C 1
ATOM 604 O O . SER A 1 83 ? -9.066 14.680 29.403 1.00 82.50 83 SER A O 1
ATOM 606 N N . ILE A 1 84 ? -9.353 14.510 27.185 1.00 84.12 84 ILE A N 1
ATOM 607 C CA . ILE A 1 84 ? -9.507 15.957 26.937 1.00 84.12 84 ILE A CA 1
ATOM 608 C C . ILE A 1 84 ? -10.968 16.431 26.958 1.00 84.12 84 ILE A C 1
ATOM 610 O O . ILE A 1 84 ? -11.251 17.566 26.597 1.00 84.12 84 ILE A O 1
ATOM 614 N N . LYS A 1 85 ? -11.919 15.578 27.364 1.00 81.62 85 LYS A N 1
ATOM 615 C CA . LYS A 1 85 ? -13.363 15.882 27.343 1.00 81.62 85 LYS A CA 1
ATOM 616 C C . LYS A 1 85 ? -13.707 17.226 28.003 1.00 81.62 85 LYS A C 1
ATOM 618 O O . LYS A 1 85 ? -14.530 17.965 27.477 1.00 81.62 85 LYS A O 1
ATOM 623 N N . ASP A 1 86 ? -13.033 17.560 29.101 1.00 83.75 86 ASP A N 1
ATOM 624 C CA . ASP A 1 86 ? -13.280 18.793 29.862 1.00 83.75 86 ASP A CA 1
ATOM 625 C C . ASP A 1 86 ? -12.618 20.040 29.243 1.00 83.75 86 ASP A C 1
ATOM 627 O O . ASP A 1 86 ? -12.858 21.162 29.688 1.00 83.75 86 ASP A O 1
ATOM 631 N N . GLN A 1 87 ? -11.804 19.846 28.201 1.00 80.06 87 GLN A N 1
ATOM 632 C CA . GLN A 1 87 ? -11.114 20.889 27.437 1.00 80.06 87 GLN A CA 1
ATOM 633 C C . GLN A 1 87 ? -11.852 21.242 26.135 1.00 80.06 87 GLN A C 1
ATOM 635 O O . GLN A 1 87 ? -11.578 22.281 25.546 1.00 80.06 87 GLN A O 1
ATOM 640 N N . LEU A 1 88 ? -12.825 20.430 25.704 1.00 79.38 88 LEU A N 1
ATOM 641 C CA . LEU A 1 88 ? -13.625 20.654 24.490 1.00 79.38 88 LEU A CA 1
ATOM 642 C C . LEU A 1 88 ? -14.786 21.644 24.703 1.00 79.38 88 LEU A C 1
ATOM 644 O O . LEU A 1 88 ? -15.856 21.491 24.116 1.00 79.38 88 LEU A O 1
ATOM 648 N N . ARG A 1 89 ? -14.617 22.656 25.561 1.00 73.88 89 ARG A N 1
ATOM 649 C CA . ARG A 1 89 ? -15.635 23.703 25.734 1.00 73.88 89 ARG A CA 1
ATOM 650 C C . ARG A 1 89 ? -15.738 24.491 24.426 1.00 73.88 89 ARG A C 1
ATOM 652 O O . ARG A 1 89 ? -14.806 25.202 24.072 1.00 73.88 89 ARG A O 1
ATOM 659 N N . GLY A 1 90 ? -16.842 24.284 23.708 1.00 64.69 90 GLY A N 1
ATOM 660 C CA . GLY A 1 90 ? -17.099 24.870 22.395 1.00 64.69 90 GLY A CA 1
ATOM 661 C C . GLY A 1 90 ? -17.008 26.395 22.391 1.00 64.69 90 GLY A C 1
ATOM 662 O O . GLY A 1 90 ? 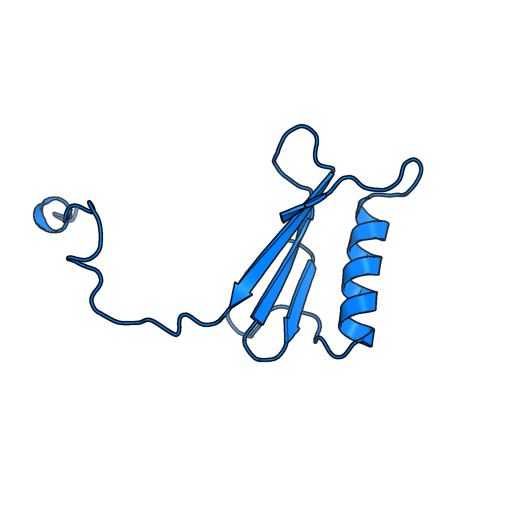-17.441 27.052 23.341 1.00 64.69 90 GLY A O 1
ATOM 663 N N . GLN A 1 91 ? -16.435 26.916 21.306 1.00 44.56 91 GLN A N 1
ATOM 664 C CA . GLN A 1 91 ? -16.778 28.227 20.761 1.00 44.56 91 GLN A CA 1
ATOM 665 C C . GLN A 1 91 ? -17.957 28.064 19.804 1.00 44.56 91 GLN A C 1
ATOM 667 O O . GLN A 1 91 ? -18.014 27.003 19.139 1.00 44.56 91 GLN A O 1
#

Secondary structure (DSSP, 8-state):
-EE-PPTTS-HHHHHHHHHHHHHHTTPEESPPTT----SEEEEETTEEEEEEE--STT-SEEEEEE------S-GGGSSS----GGG----

pLDDT: mean 84.99, std 7.97, range [44.56, 97.62]

Radius of gyration: 18.12 Å; chains: 1; bounding box: 35×39×44 Å

InterPro domains:
  IPR059940 Putative lipoprotein LppJ [PF27220] (2-86)

Organism: NCBI:txid2341086